Protein AF-A0A7R8W1E0-F1 (afdb_monomer_lite)

Structure (mmCIF, N/CA/C/O backbone):
data_AF-A0A7R8W1E0-F1
#
_entry.id   AF-A0A7R8W1E0-F1
#
loop_
_atom_site.group_PDB
_atom_site.id
_atom_site.type_symbol
_atom_site.label_atom_id
_atom_site.label_alt_id
_atom_site.label_comp_id
_atom_site.label_asym_id
_atom_site.label_entity_id
_atom_site.label_seq_id
_atom_site.pdbx_PDB_ins_code
_atom_site.Cartn_x
_atom_site.Cartn_y
_atom_site.Cartn_z
_atom_site.occupancy
_atom_site.B_iso_or_equiv
_atom_site.auth_seq_id
_atom_site.auth_comp_id
_atom_site.auth_asym_id
_atom_site.auth_atom_id
_atom_site.pdbx_PDB_model_num
ATOM 1 N N . MET A 1 1 ? -42.689 28.093 41.133 1.00 57.16 1 MET A N 1
ATOM 2 C CA . MET A 1 1 ? -41.603 28.763 40.375 1.00 57.16 1 MET A CA 1
ATOM 3 C C . MET A 1 1 ? -40.315 27.939 40.227 1.00 57.16 1 MET A C 1
ATOM 5 O O . MET A 1 1 ? -39.566 28.238 39.314 1.00 57.16 1 MET A O 1
ATOM 9 N N . LEU A 1 2 ? -40.053 26.886 41.022 1.00 54.34 2 LEU A N 1
ATOM 10 C CA . LEU A 1 2 ? -38.816 26.080 40.902 1.00 54.34 2 LEU A CA 1
ATOM 11 C C . LEU A 1 2 ? -38.829 24.996 39.799 1.00 54.34 2 LEU A C 1
ATOM 13 O O . LEU A 1 2 ? -37.770 24.610 39.319 1.00 54.34 2 LEU A O 1
ATOM 17 N N . LEU A 1 3 ? -40.003 24.530 39.352 1.00 54.69 3 LEU A N 1
ATOM 18 C CA . LEU A 1 3 ? -40.104 23.429 38.375 1.00 54.69 3 LEU A CA 1
ATOM 19 C C . LEU A 1 3 ? -39.754 23.837 36.927 1.00 54.69 3 LEU A C 1
ATOM 21 O O . LEU A 1 3 ? -39.233 23.020 36.180 1.00 54.69 3 LEU A O 1
ATOM 25 N N . ILE A 1 4 ? -39.960 25.105 36.550 1.00 64.75 4 ILE A N 1
ATOM 26 C CA . ILE A 1 4 ? -39.679 25.626 35.191 1.00 64.75 4 ILE A CA 1
ATOM 27 C C . ILE A 1 4 ? -38.161 25.813 34.955 1.00 64.75 4 ILE A C 1
ATOM 29 O O . ILE A 1 4 ? -37.668 25.744 33.827 1.00 64.75 4 ILE A O 1
ATOM 33 N N . GLY A 1 5 ? -37.391 26.015 36.030 1.00 60.62 5 GLY A N 1
ATOM 34 C CA . GLY A 1 5 ? -35.936 26.171 35.952 1.00 60.62 5 GLY A CA 1
ATOM 35 C C . GLY A 1 5 ? -35.213 24.854 35.660 1.00 60.62 5 GLY A C 1
ATOM 36 O O . GLY A 1 5 ? -34.287 24.821 34.852 1.00 60.62 5 GLY A O 1
ATOM 37 N N . ALA A 1 6 ? -35.669 23.751 36.264 1.00 67.12 6 ALA A N 1
ATOM 38 C CA . ALA A 1 6 ? -35.032 22.443 36.115 1.00 67.12 6 ALA A CA 1
ATOM 39 C C . ALA A 1 6 ? -35.145 21.894 34.681 1.00 67.12 6 ALA A C 1
ATOM 41 O O . ALA A 1 6 ? -34.170 21.367 34.144 1.00 67.12 6 ALA A O 1
ATOM 42 N N . THR A 1 7 ? -36.296 22.078 34.026 1.00 68.75 7 THR A N 1
ATOM 43 C CA . THR A 1 7 ? -36.528 21.632 32.641 1.00 68.75 7 THR A CA 1
ATOM 44 C C . THR A 1 7 ? -35.656 22.381 31.635 1.00 68.75 7 THR A C 1
ATOM 46 O O . THR A 1 7 ? -35.126 21.777 30.704 1.00 68.75 7 THR A O 1
ATOM 49 N N . SER A 1 8 ? -35.439 23.680 31.855 1.00 68.94 8 SER A N 1
ATOM 50 C CA . SER A 1 8 ? -34.596 24.514 30.989 1.00 68.94 8 SER A CA 1
ATOM 51 C C . SER A 1 8 ? -33.117 24.111 31.060 1.00 68.94 8 SER A C 1
ATOM 53 O O . SER A 1 8 ? -32.427 24.101 30.044 1.00 68.94 8 SER A O 1
ATOM 55 N N . ILE A 1 9 ? -32.631 23.712 32.242 1.00 75.25 9 ILE A N 1
ATOM 56 C CA . ILE A 1 9 ? -31.243 23.257 32.434 1.00 75.25 9 ILE A CA 1
ATOM 57 C C . ILE A 1 9 ? -31.010 21.889 31.779 1.00 75.25 9 ILE A C 1
ATOM 59 O O . ILE A 1 9 ? -29.957 21.668 31.178 1.00 75.25 9 ILE A O 1
ATOM 63 N N . VAL A 1 10 ? -31.983 20.976 31.865 1.00 78.88 10 VAL A N 1
ATOM 64 C CA . VAL A 1 10 ? -31.895 19.655 31.217 1.00 78.88 10 VAL A CA 1
ATOM 65 C C . VAL A 1 10 ? -31.873 19.802 29.695 1.00 78.88 10 VAL A C 1
ATOM 67 O O . VAL A 1 10 ? -31.022 19.195 29.045 1.00 78.88 10 VAL A O 1
ATOM 70 N N . LEU A 1 11 ? -32.729 20.660 29.132 1.00 74.75 11 LEU A N 1
ATOM 71 C CA . LEU A 1 11 ? -32.762 20.919 27.691 1.00 74.75 11 LEU A CA 1
ATOM 72 C C . LEU A 1 11 ? -31.475 21.599 27.196 1.00 74.75 11 LEU A C 1
ATOM 74 O O . LEU A 1 11 ? -30.913 21.190 26.181 1.00 74.75 11 LEU A O 1
ATOM 78 N N . ALA A 1 12 ? -30.955 22.579 27.944 1.00 74.88 12 ALA A N 1
ATOM 79 C CA . ALA A 1 12 ? -29.689 23.235 27.618 1.00 74.88 12 ALA A CA 1
ATOM 80 C C . ALA A 1 12 ? -28.503 22.255 27.656 1.00 74.88 12 ALA A C 1
ATOM 82 O O . ALA A 1 12 ? -27.632 22.306 26.789 1.00 74.88 12 ALA A O 1
ATOM 83 N N . LYS A 1 13 ? -28.485 21.318 28.618 1.00 75.44 13 LYS A N 1
ATOM 84 C CA . LYS A 1 13 ? -27.490 20.236 28.661 1.00 75.44 13 LYS A CA 1
ATOM 85 C C . LYS A 1 13 ? -27.634 19.262 27.494 1.00 75.44 13 LYS A C 1
ATOM 87 O O . LYS A 1 13 ? -26.614 18.850 26.954 1.00 75.44 13 LYS A O 1
ATOM 92 N N . PHE A 1 14 ? -28.855 18.900 27.107 1.00 78.12 14 PHE A N 1
ATOM 93 C CA . PHE A 1 14 ? -29.099 17.969 26.004 1.00 78.12 14 PHE A CA 1
ATOM 94 C C . PHE A 1 14 ? -28.617 18.550 24.666 1.00 78.12 14 PHE A C 1
ATOM 96 O O . PHE A 1 14 ? -27.809 17.926 23.984 1.00 78.12 14 PHE A O 1
ATOM 103 N N . LEU A 1 15 ? -28.975 19.805 24.373 1.00 73.69 15 LEU A N 1
ATOM 104 C CA . LEU A 1 15 ? -28.513 20.517 23.174 1.00 73.69 15 LEU A CA 1
ATOM 105 C C . LEU A 1 15 ? -26.990 20.748 23.170 1.00 73.69 15 LEU A C 1
ATOM 107 O O . LEU A 1 15 ? -26.345 20.659 22.125 1.00 73.69 15 LEU A O 1
ATOM 111 N N . ALA A 1 16 ? -26.385 21.013 24.334 1.00 70.81 16 ALA A N 1
ATOM 112 C CA . ALA A 1 16 ? -24.934 21.165 24.448 1.00 70.81 16 ALA A CA 1
ATOM 113 C C . ALA A 1 16 ? -24.172 19.840 24.259 1.00 70.81 16 ALA A C 1
ATOM 115 O O . ALA A 1 16 ? -23.057 19.847 23.735 1.00 70.81 16 ALA A O 1
ATOM 116 N N . LEU A 1 17 ? -24.747 18.709 24.678 1.00 67.31 17 LEU A N 1
ATOM 117 C CA . LEU A 1 17 ? -24.144 17.384 24.508 1.00 67.31 17 LEU A CA 1
ATOM 118 C C . LEU A 1 17 ? -24.279 16.875 23.071 1.00 67.31 17 LEU A C 1
ATOM 120 O O . LEU A 1 17 ? -23.323 16.306 22.545 1.00 67.31 17 LEU A O 1
ATOM 124 N N . GLU A 1 18 ? -25.413 17.132 22.424 1.00 68.88 18 GLU A N 1
ATOM 125 C CA . GLU A 1 18 ? -25.658 16.722 21.041 1.00 68.88 18 GLU A CA 1
ATOM 126 C C . GLU A 1 18 ? -24.692 17.424 20.079 1.00 68.88 18 GLU A C 1
ATOM 128 O O . GLU A 1 18 ? -23.973 16.758 19.331 1.00 68.88 18 GLU A O 1
ATOM 133 N N . ASN A 1 19 ? -24.531 18.744 20.217 1.00 59.22 19 ASN A N 1
ATOM 134 C CA . ASN A 1 19 ? -23.582 19.526 19.417 1.00 59.22 19 ASN A CA 1
ATOM 135 C C . ASN A 1 19 ? -22.117 19.107 19.627 1.00 59.22 19 ASN A C 1
ATOM 137 O O . ASN A 1 19 ? -21.300 19.232 18.719 1.00 59.22 19 ASN A O 1
ATOM 141 N N . ARG A 1 20 ? -21.759 18.568 20.797 1.00 58.09 20 ARG A N 1
ATOM 142 C CA . ARG A 1 20 ? -20.374 18.179 21.103 1.00 58.09 20 ARG A CA 1
ATOM 143 C C . ARG A 1 20 ? -19.895 16.967 20.297 1.00 58.09 20 ARG A C 1
ATOM 145 O O . ARG A 1 20 ? -18.693 16.833 20.086 1.00 58.09 20 ARG A O 1
ATOM 152 N N . SER A 1 21 ? -20.814 16.104 19.858 1.00 60.12 21 SER A N 1
ATOM 153 C CA . SER A 1 21 ? -20.487 14.907 19.069 1.00 60.12 21 SER A CA 1
ATOM 154 C C . SER A 1 21 ? -20.140 15.229 17.609 1.00 60.12 21 SER A C 1
ATOM 156 O O . SER A 1 21 ? -19.222 14.631 17.057 1.00 60.12 21 SER A O 1
ATOM 158 N N . TRP A 1 22 ? -20.791 16.237 17.022 1.00 60.22 22 TRP A N 1
ATOM 159 C CA . TRP A 1 22 ? -20.584 16.662 15.632 1.00 60.22 22 TRP A CA 1
ATOM 160 C C . TRP A 1 22 ? -19.280 17.434 15.412 1.00 60.22 22 TRP A C 1
ATOM 162 O O . TRP A 1 22 ? -18.706 17.385 14.328 1.00 60.22 22 TRP A O 1
ATOM 172 N N . PHE A 1 23 ? -18.799 18.138 16.442 1.00 61.16 23 PHE A N 1
ATOM 173 C CA . PHE A 1 23 ? -17.568 18.933 16.384 1.00 61.16 23 PHE A CA 1
ATOM 174 C C . PHE A 1 23 ? -16.345 18.220 16.962 1.00 61.16 23 PHE A C 1
ATOM 176 O O . PHE A 1 23 ? -15.299 18.850 17.115 1.00 61.16 23 PHE A O 1
ATOM 183 N N . ALA A 1 24 ? -16.440 16.930 17.295 1.00 66.75 24 ALA A N 1
ATOM 184 C CA . ALA A 1 24 ? -15.254 16.165 17.643 1.00 66.75 24 ALA A CA 1
ATOM 185 C C . ALA A 1 24 ? -14.375 16.044 16.383 1.00 66.75 24 ALA A C 1
ATOM 187 O O . ALA A 1 24 ? -14.798 15.414 15.411 1.00 66.75 24 ALA A O 1
ATOM 188 N N . PRO A 1 25 ? -13.170 16.643 16.346 1.00 64.75 25 PRO A N 1
ATOM 189 C CA . PRO A 1 25 ? -12.278 16.452 15.217 1.00 64.75 25 PRO A CA 1
ATOM 190 C C . PRO A 1 25 ? -11.955 14.961 15.107 1.00 64.75 25 PRO A C 1
ATOM 192 O O . PRO A 1 25 ? -11.363 14.364 16.011 1.00 64.75 25 PRO A O 1
ATOM 195 N N . HIS A 1 26 ? -12.355 14.350 13.994 1.00 64.12 26 HIS A N 1
ATOM 196 C CA . HIS A 1 26 ? -11.911 13.014 13.625 1.00 64.12 26 HIS A CA 1
ATOM 197 C C . HIS A 1 26 ? -10.423 13.092 13.272 1.00 64.12 26 HIS A C 1
ATOM 199 O O . HIS A 1 26 ? -10.035 13.238 12.115 1.00 64.12 26 HIS A O 1
ATOM 205 N N . HIS A 1 27 ? -9.568 13.041 14.293 1.00 64.31 27 HIS A N 1
ATOM 206 C CA . HIS A 1 27 ? -8.133 12.908 14.106 1.00 64.31 27 HIS A CA 1
ATOM 207 C C . HIS A 1 27 ? -7.859 11.514 13.538 1.00 64.31 27 HIS A C 1
ATOM 209 O O . HIS A 1 27 ? -7.917 10.511 14.254 1.00 64.31 27 HIS A O 1
ATOM 215 N N . ILE A 1 28 ? -7.572 11.447 12.240 1.00 67.31 28 ILE A N 1
ATOM 216 C CA . ILE A 1 28 ? -7.037 10.240 11.618 1.00 67.31 28 ILE A CA 1
ATOM 217 C C . ILE A 1 28 ? -5.685 9.979 12.293 1.00 67.31 28 ILE A C 1
ATOM 219 O O . ILE A 1 28 ? -4.758 10.783 12.176 1.00 67.31 28 ILE A O 1
ATOM 223 N N . LYS A 1 29 ? -5.580 8.884 13.057 1.00 69.12 29 LYS A N 1
ATOM 224 C CA . LYS A 1 29 ? -4.281 8.399 13.544 1.00 69.12 29 LYS A CA 1
ATOM 225 C C . LYS A 1 29 ? -3.401 8.138 12.316 1.00 69.12 29 LYS A C 1
ATOM 227 O O . LYS A 1 29 ? -3.923 7.678 11.308 1.00 69.12 29 LYS A O 1
ATOM 232 N N . GLY A 1 30 ? -2.115 8.489 12.389 1.00 70.69 30 GLY A N 1
ATOM 233 C CA . GLY A 1 30 ? -1.215 8.573 11.229 1.00 70.69 30 GLY A CA 1
ATOM 234 C C . GLY A 1 30 ? -1.380 7.448 10.197 1.00 70.69 30 GLY A C 1
ATOM 235 O O . GLY A 1 30 ? -1.528 6.282 10.555 1.00 70.69 30 GLY A O 1
ATOM 236 N N . SER A 1 31 ? -1.357 7.805 8.912 1.00 74.25 31 SER A N 1
ATOM 237 C CA . SER A 1 31 ? -1.470 6.857 7.805 1.00 74.25 31 SER A CA 1
ATOM 238 C C . SER A 1 31 ? -0.121 6.195 7.512 1.00 74.25 31 SER A C 1
ATOM 240 O O . SER A 1 31 ? 0.893 6.866 7.330 1.00 74.25 31 SER A O 1
ATOM 242 N N . TYR A 1 32 ? -0.110 4.863 7.449 1.00 77.69 32 TYR A N 1
ATOM 243 C CA . TYR A 1 32 ? 1.053 4.074 7.049 1.00 77.69 32 TYR A CA 1
ATOM 244 C C . TYR A 1 32 ? 0.754 3.369 5.724 1.00 77.69 32 TYR A C 1
ATOM 246 O O . TYR A 1 32 ? -0.281 2.719 5.592 1.00 77.69 32 TYR A O 1
ATOM 254 N N . VAL A 1 33 ?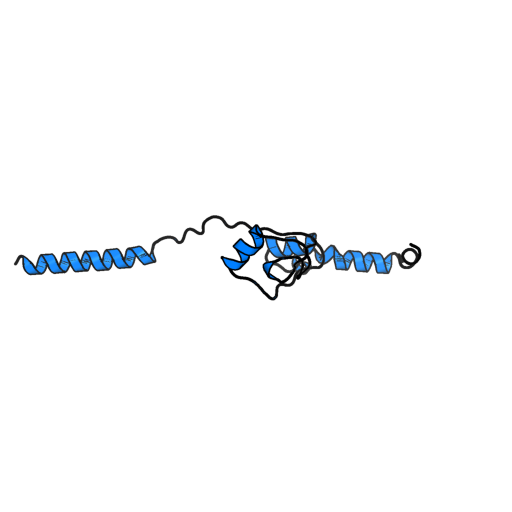 1.645 3.512 4.739 1.00 79.00 33 VAL A N 1
ATOM 255 C CA . VAL A 1 33 ? 1.515 2.882 3.417 1.00 79.00 33 VAL A CA 1
ATOM 256 C C . VAL A 1 33 ? 2.657 1.891 3.236 1.00 79.00 33 VAL A C 1
ATOM 258 O O . VAL A 1 33 ? 3.823 2.280 3.211 1.00 79.00 33 VAL A O 1
ATOM 261 N N . PHE A 1 34 ? 2.315 0.613 3.094 1.00 79.12 34 PHE A N 1
ATOM 262 C CA . PHE A 1 34 ? 3.261 -0.466 2.821 1.00 79.12 34 PHE A CA 1
ATOM 263 C C . PHE A 1 34 ? 3.138 -0.913 1.357 1.00 79.12 34 PHE A C 1
ATOM 265 O O . PHE A 1 34 ? 2.034 -1.168 0.882 1.00 79.12 34 PHE A O 1
ATOM 272 N N . SER A 1 35 ? 4.258 -1.010 0.635 1.00 77.94 35 SER A N 1
ATOM 273 C CA . SER A 1 35 ? 4.294 -1.479 -0.759 1.00 77.94 35 SER A CA 1
ATOM 274 C C . SER A 1 35 ? 5.381 -2.540 -0.939 1.00 77.94 35 SER A C 1
ATOM 276 O O . SER A 1 35 ? 6.551 -2.244 -0.690 1.00 77.94 35 SER A O 1
ATOM 278 N N . ASN A 1 36 ? 5.014 -3.739 -1.400 1.00 77.81 36 ASN A N 1
ATOM 279 C CA . ASN A 1 36 ? 5.947 -4.828 -1.706 1.00 77.81 36 ASN A CA 1
ATOM 280 C C . ASN A 1 36 ? 6.247 -4.889 -3.217 1.00 77.81 36 ASN A C 1
ATOM 282 O O . ASN A 1 36 ? 5.335 -4.796 -4.039 1.00 77.81 36 ASN A O 1
ATOM 286 N N . LEU A 1 37 ? 7.521 -5.035 -3.589 1.00 76.25 37 LEU A N 1
ATOM 287 C CA . LEU A 1 37 ? 7.962 -5.162 -4.979 1.00 76.25 37 LEU A CA 1
ATOM 288 C C . LEU A 1 37 ? 8.166 -6.645 -5.312 1.00 76.25 37 LEU A C 1
ATOM 290 O O . LEU A 1 37 ? 8.988 -7.302 -4.687 1.00 76.25 37 LEU A O 1
ATOM 294 N N . GLY A 1 38 ? 7.450 -7.150 -6.320 1.00 71.94 38 GLY A N 1
ATOM 295 C CA . GLY A 1 38 ? 7.614 -8.524 -6.816 1.00 71.94 38 GLY A CA 1
ATOM 296 C C . GLY A 1 38 ? 6.648 -9.556 -6.233 1.00 71.94 38 GLY A C 1
ATOM 297 O O . GLY A 1 38 ? 6.804 -10.734 -6.520 1.00 71.94 38 GLY A O 1
ATOM 298 N N . GLN A 1 39 ? 5.648 -9.130 -5.458 1.00 77.69 39 GLN A N 1
ATOM 299 C CA . GLN A 1 39 ? 4.587 -10.014 -4.977 1.00 77.69 39 GLN A CA 1
ATOM 300 C C . GLN A 1 39 ? 3.511 -10.207 -6.053 1.00 77.69 39 GLN A C 1
ATOM 302 O O . GLN A 1 39 ? 2.900 -9.237 -6.515 1.00 77.69 39 GLN A O 1
ATOM 307 N N . GLY A 1 40 ? 3.289 -11.457 -6.448 1.00 77.69 40 GLY A N 1
ATOM 308 C CA . GLY A 1 40 ? 2.197 -11.877 -7.314 1.00 77.69 40 GLY A CA 1
ATOM 309 C C . GLY A 1 40 ? 0.837 -11.789 -6.620 1.00 77.69 40 GLY A C 1
ATOM 310 O O . GLY A 1 40 ? 0.730 -11.730 -5.396 1.00 77.69 40 GLY A O 1
ATOM 311 N N . PHE A 1 41 ? -0.236 -11.789 -7.415 1.00 79.62 41 PHE A N 1
ATOM 312 C CA . PHE A 1 41 ? -1.603 -11.674 -6.896 1.00 79.62 41 PHE A CA 1
ATOM 313 C C . PHE A 1 41 ? -1.968 -12.811 -5.924 1.00 79.62 41 PHE A C 1
ATOM 315 O O . PHE A 1 41 ? -2.701 -12.575 -4.970 1.00 79.62 41 PHE A O 1
ATOM 322 N N . ASN A 1 42 ? -1.427 -14.015 -6.133 1.00 83.50 42 ASN A N 1
ATOM 323 C CA . ASN A 1 42 ? -1.713 -15.200 -5.321 1.00 83.50 42 ASN A CA 1
ATOM 324 C C . ASN A 1 42 ? -0.594 -15.554 -4.322 1.00 83.50 42 ASN A C 1
ATOM 326 O O . ASN A 1 42 ? -0.531 -16.677 -3.842 1.00 83.50 42 ASN A O 1
ATOM 330 N N . ASP A 1 43 ? 0.310 -14.623 -4.016 1.00 83.12 43 ASP A N 1
ATOM 331 C CA . ASP A 1 43 ? 1.460 -14.896 -3.135 1.00 83.12 43 ASP A CA 1
ATOM 332 C C . ASP A 1 43 ? 1.148 -14.654 -1.644 1.00 83.12 43 ASP A C 1
ATOM 334 O O . ASP A 1 43 ? 2.024 -14.794 -0.793 1.00 83.12 43 ASP A O 1
ATOM 338 N N . VAL A 1 44 ? -0.075 -14.228 -1.321 1.00 83.12 44 VAL A N 1
ATOM 339 C CA . VAL A 1 44 ? -0.518 -13.865 0.035 1.00 83.12 44 VAL A CA 1
ATOM 340 C C . VAL A 1 44 ? -1.607 -14.809 0.529 1.00 83.12 44 VAL A C 1
ATOM 342 O O . VAL A 1 44 ? -2.508 -15.176 -0.232 1.00 83.12 44 VAL A O 1
ATOM 345 N N . GLY A 1 45 ? -1.557 -15.139 1.821 1.00 81.00 45 GLY A N 1
ATOM 346 C CA . GLY A 1 45 ? -2.479 -16.081 2.461 1.00 81.00 45 GLY A CA 1
ATOM 347 C C . GLY A 1 45 ? -3.946 -15.682 2.302 1.00 81.00 45 GLY A C 1
ATOM 348 O O . GLY A 1 45 ? -4.770 -16.503 1.902 1.00 81.00 45 GLY A O 1
ATOM 349 N N . TYR A 1 46 ? -4.276 -14.398 2.485 1.00 81.50 46 TYR A N 1
ATOM 350 C CA . TYR A 1 46 ? -5.650 -13.899 2.327 1.00 81.50 46 TYR A CA 1
ATOM 351 C C . TYR A 1 46 ? -6.226 -14.016 0.901 1.00 81.50 46 TYR A C 1
ATOM 353 O O . TYR A 1 46 ? -7.430 -13.839 0.727 1.00 81.50 46 TYR A O 1
ATOM 361 N N . ARG A 1 47 ? -5.404 -14.309 -0.120 1.00 83.38 47 ARG A N 1
ATOM 362 C CA . ARG A 1 47 ? -5.860 -14.562 -1.502 1.00 83.38 47 ARG A CA 1
ATOM 363 C C . ARG A 1 47 ? -5.856 -16.030 -1.917 1.00 83.38 47 ARG A C 1
ATOM 365 O O . ARG A 1 47 ? -6.233 -16.320 -3.048 1.00 83.38 47 ARG A O 1
ATOM 372 N N . GLY A 1 48 ? -5.489 -16.943 -1.020 1.00 79.81 48 GLY A N 1
ATOM 373 C CA . GLY A 1 48 ? -5.368 -18.370 -1.333 1.00 79.81 48 GLY A CA 1
ATOM 374 C C . GLY A 1 48 ? -3.951 -18.811 -1.708 1.00 79.81 48 GLY A C 1
ATOM 375 O O . GLY A 1 48 ? -3.770 -19.928 -2.194 1.00 79.81 48 GLY A O 1
ATOM 376 N N . GLY A 1 49 ? -2.943 -17.966 -1.466 1.00 79.00 49 GLY A N 1
ATOM 377 C CA . GLY A 1 49 ? -1.538 -18.340 -1.561 1.00 79.00 49 GLY A CA 1
ATOM 378 C C . GLY A 1 49 ? -1.107 -19.178 -0.364 1.00 79.00 49 GLY A C 1
ATOM 379 O O . GLY A 1 49 ? -0.752 -18.626 0.670 1.00 79.00 49 GLY A O 1
ATOM 380 N N . ASP A 1 50 ? -1.108 -20.504 -0.502 1.00 69.50 50 ASP A N 1
ATOM 381 C CA . ASP A 1 50 ? -0.732 -21.425 0.589 1.00 69.50 50 ASP A CA 1
ATOM 382 C C . ASP A 1 50 ? 0.787 -21.706 0.649 1.00 69.50 50 ASP A C 1
ATOM 384 O O . ASP A 1 50 ? 1.284 -22.432 1.504 1.00 69.50 50 ASP A O 1
ATOM 388 N N . GLN A 1 51 ? 1.560 -21.129 -0.281 1.00 78.06 51 GLN A N 1
ATOM 389 C CA . GLN A 1 51 ? 3.001 -21.374 -0.387 1.00 78.06 51 GLN A CA 1
ATOM 390 C C . GLN A 1 51 ? 3.828 -20.565 0.627 1.00 78.06 51 GLN A C 1
ATOM 392 O O . GLN A 1 51 ? 4.880 -21.033 1.065 1.00 78.06 51 GLN A O 1
ATOM 397 N N . ILE A 1 52 ? 3.389 -19.353 0.993 1.00 80.75 52 ILE A N 1
ATOM 398 C CA . ILE A 1 52 ? 4.095 -18.469 1.932 1.00 80.75 52 ILE A CA 1
ATOM 399 C C . ILE A 1 52 ? 3.100 -17.9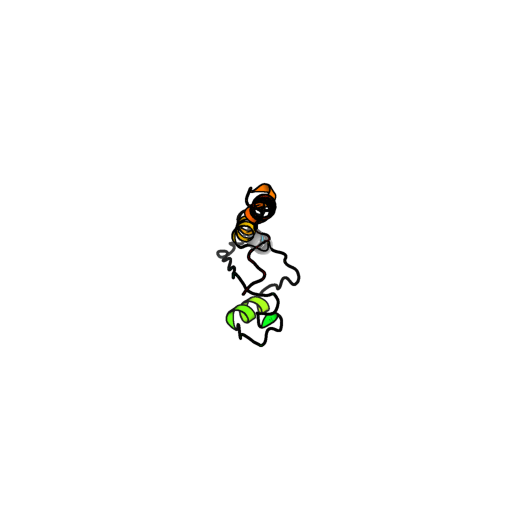84 2.996 1.00 80.75 52 ILE A C 1
ATOM 401 O O . ILE A 1 52 ? 2.239 -17.163 2.684 1.00 80.75 52 ILE A O 1
ATOM 405 N N . PRO A 1 53 ? 3.210 -18.436 4.260 1.00 80.50 53 PRO A N 1
ATOM 406 C CA . PRO A 1 53 ? 2.313 -17.979 5.316 1.00 80.50 53 PRO A CA 1
ATOM 407 C C . PRO A 1 53 ? 2.581 -16.506 5.664 1.00 80.50 53 PRO A C 1
ATOM 409 O O . PRO A 1 53 ? 3.694 -16.141 6.053 1.00 80.50 53 PRO A O 1
ATOM 412 N N . THR A 1 54 ? 1.554 -15.652 5.570 1.00 86.75 54 THR A N 1
ATOM 413 C CA . THR A 1 54 ? 1.649 -14.196 5.803 1.00 86.75 54 THR A CA 1
ATOM 414 C C . THR A 1 54 ? 0.755 -13.699 6.952 1.00 86.75 54 THR A C 1
ATOM 416 O O . THR A 1 54 ? -0.062 -12.798 6.751 1.00 86.75 54 THR A O 1
ATOM 419 N N . PRO A 1 55 ? 0.939 -14.182 8.199 1.00 87.94 55 PRO A N 1
ATOM 420 C CA . PRO A 1 55 ? -0.030 -13.987 9.285 1.00 87.94 55 PRO A CA 1
ATOM 421 C C . PRO A 1 55 ? -0.298 -12.515 9.645 1.00 87.94 55 PRO A C 1
ATOM 423 O O . PRO A 1 55 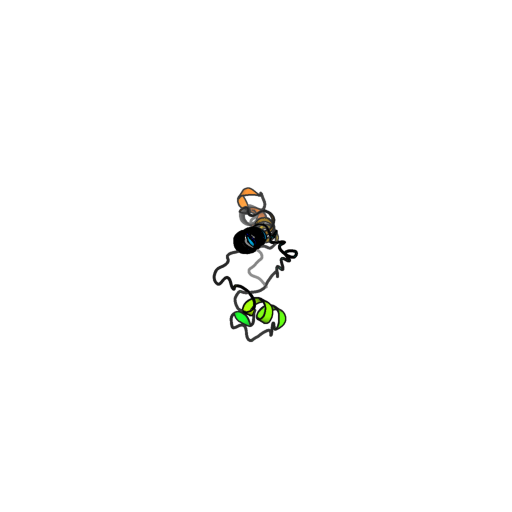? -1.429 -12.148 9.952 1.00 87.94 55 PRO A O 1
ATOM 426 N N . ASN A 1 56 ? 0.717 -11.644 9.571 1.00 89.62 56 ASN A N 1
ATOM 427 C CA . ASN A 1 56 ? 0.552 -10.213 9.864 1.00 89.62 56 ASN A CA 1
ATOM 428 C C . ASN A 1 56 ? -0.236 -9.473 8.771 1.00 89.62 56 ASN A C 1
ATOM 430 O O . ASN A 1 56 ? -0.997 -8.556 9.076 1.00 89.62 56 ASN A O 1
ATOM 434 N N . LEU A 1 57 ? -0.049 -9.856 7.502 1.00 86.50 57 LEU A N 1
ATOM 435 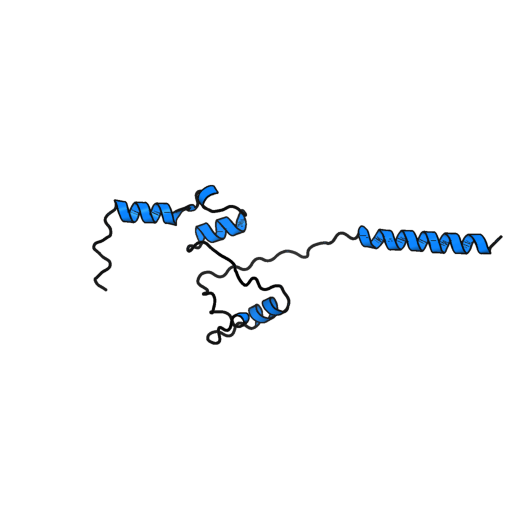C CA . LEU A 1 57 ? -0.791 -9.269 6.384 1.00 86.50 57 LEU A CA 1
ATOM 436 C C . LEU A 1 57 ? -2.228 -9.775 6.372 1.00 86.50 57 LEU A C 1
ATOM 438 O O . LEU A 1 57 ? -3.138 -8.985 6.144 1.00 86.50 57 LEU A O 1
ATOM 442 N N . ASP A 1 58 ? -2.433 -11.052 6.685 1.00 88.00 58 ASP A N 1
ATOM 443 C CA . ASP A 1 58 ? -3.763 -11.648 6.753 1.00 88.00 58 ASP A CA 1
ATOM 444 C C . ASP A 1 58 ? -4.578 -11.008 7.886 1.00 88.00 58 ASP A C 1
ATOM 446 O O . ASP A 1 58 ? -5.715 -10.596 7.673 1.00 88.00 58 ASP A O 1
ATOM 450 N N . ALA A 1 59 ? -3.979 -10.800 9.065 1.00 90.69 59 ALA A N 1
ATOM 451 C CA . ALA A 1 59 ? -4.626 -10.073 10.160 1.00 90.69 59 ALA A CA 1
ATOM 452 C C . ALA A 1 59 ? -5.009 -8.629 9.773 1.00 90.69 59 ALA A C 1
ATOM 454 O O . ALA A 1 59 ? -6.082 -8.145 10.146 1.00 90.69 59 ALA A O 1
ATOM 455 N N . LEU A 1 60 ? -4.162 -7.937 9.002 1.00 88.88 60 LEU A N 1
ATOM 456 C CA . LEU A 1 60 ? -4.463 -6.594 8.499 1.00 88.88 60 LEU A CA 1
ATOM 457 C C . LEU A 1 60 ? -5.584 -6.618 7.447 1.00 88.88 60 LEU A C 1
ATOM 459 O O . LEU A 1 60 ? -6.454 -5.751 7.459 1.00 88.88 60 LEU A O 1
ATOM 463 N N . ALA A 1 61 ? -5.589 -7.621 6.570 1.00 87.69 61 ALA A N 1
ATOM 464 C CA . ALA A 1 61 ? -6.617 -7.810 5.555 1.00 87.69 61 ALA A CA 1
ATOM 465 C C . ALA A 1 61 ? -7.989 -8.098 6.189 1.00 87.69 61 ALA A C 1
ATOM 467 O O . ALA A 1 61 ? -8.969 -7.449 5.830 1.00 87.69 61 ALA A O 1
ATOM 468 N N . TYR A 1 62 ? -8.054 -8.992 7.183 1.00 89.75 62 TYR A N 1
ATOM 469 C CA . TYR A 1 62 ? -9.298 -9.343 7.881 1.00 89.75 62 TYR A CA 1
ATOM 470 C C . TYR A 1 62 ? -9.816 -8.253 8.828 1.00 89.75 62 TYR A C 1
ATOM 472 O O . TYR A 1 62 ? -11.012 -8.211 9.107 1.00 89.75 62 TYR A O 1
ATOM 480 N N . SER A 1 63 ? -8.948 -7.370 9.329 1.00 92.00 63 SER A N 1
ATOM 481 C CA . SER A 1 63 ? -9.367 -6.211 10.136 1.00 92.00 63 SER A CA 1
ATOM 482 C C . SER A 1 63 ? -9.711 -4.972 9.302 1.00 92.00 63 SER A C 1
ATOM 484 O O . SER A 1 63 ? -10.230 -3.997 9.849 1.00 92.00 63 SER A O 1
ATOM 486 N N . GLY A 1 64 ? -9.423 -4.994 7.999 1.00 88.88 64 GLY A N 1
ATOM 487 C CA . GLY A 1 64 ? -9.579 -3.864 7.091 1.00 88.88 64 GLY A CA 1
ATOM 488 C C . GLY A 1 64 ? -10.502 -4.154 5.910 1.00 88.88 64 GLY A C 1
ATOM 489 O O . GLY A 1 64 ? -11.461 -4.915 6.001 1.00 88.88 64 GLY A O 1
ATOM 490 N N . VAL A 1 65 ? -10.211 -3.495 4.787 1.00 89.69 65 VAL A N 1
ATOM 491 C CA . VAL A 1 65 ? -10.918 -3.675 3.515 1.00 89.69 65 VAL A CA 1
ATOM 492 C C . VAL A 1 65 ? -9.945 -4.248 2.495 1.00 89.69 65 VAL A C 1
ATOM 494 O O . VAL A 1 65 ? -8.858 -3.704 2.290 1.00 89.69 65 VAL A O 1
ATOM 497 N N . ILE A 1 66 ? -10.356 -5.325 1.834 1.00 89.75 66 ILE A N 1
ATOM 498 C CA . ILE A 1 66 ? -9.596 -5.967 0.763 1.00 89.75 66 ILE A CA 1
ATOM 499 C C . ILE A 1 66 ? -10.067 -5.396 -0.577 1.00 89.75 66 ILE A C 1
ATOM 501 O O . ILE A 1 66 ? -11.261 -5.321 -0.851 1.00 89.75 66 ILE A O 1
ATOM 505 N N . LEU A 1 67 ? -9.119 -4.972 -1.415 1.00 87.31 67 LEU A N 1
ATOM 506 C CA . LEU A 1 67 ? -9.393 -4.500 -2.772 1.00 87.31 67 LEU A CA 1
ATOM 507 C C . LEU A 1 67 ? -9.142 -5.636 -3.762 1.00 87.31 67 LEU A C 1
ATOM 509 O O . LEU A 1 67 ? -7.985 -5.909 -4.076 1.00 87.31 67 LEU A O 1
ATOM 513 N N . ASP A 1 68 ? -10.190 -6.286 -4.265 1.00 86.81 68 ASP A N 1
ATOM 514 C CA . ASP A 1 68 ? -10.056 -7.443 -5.169 1.00 86.81 68 ASP A CA 1
ATOM 515 C C . ASP A 1 68 ? -9.426 -7.095 -6.520 1.00 86.81 68 ASP A C 1
ATOM 517 O O . ASP A 1 68 ? -8.690 -7.898 -7.087 1.00 86.81 68 ASP A O 1
ATOM 521 N N . ASN A 1 69 ? -9.665 -5.877 -7.010 1.00 86.19 69 ASN A N 1
ATOM 522 C CA . ASN A 1 69 ? -9.180 -5.410 -8.304 1.00 86.19 69 ASN A CA 1
ATOM 523 C C . ASN A 1 69 ? -8.364 -4.125 -8.135 1.00 86.19 69 ASN A C 1
ATOM 525 O O . ASN A 1 69 ? -8.918 -3.040 -7.960 1.00 86.19 69 ASN A O 1
ATOM 529 N N . TYR A 1 70 ? -7.040 -4.246 -8.209 1.00 85.44 70 TYR A N 1
ATOM 530 C CA . TYR A 1 70 ? -6.106 -3.122 -8.212 1.00 85.44 70 TYR A CA 1
ATOM 531 C C . TYR A 1 70 ? -5.065 -3.338 -9.312 1.00 85.44 70 TYR A C 1
ATOM 533 O O . TYR A 1 70 ? -4.491 -4.416 -9.446 1.00 85.44 70 TYR A O 1
ATOM 541 N N . TYR A 1 71 ? -4.831 -2.303 -10.117 1.00 85.44 71 TYR A N 1
ATOM 542 C CA . TYR A 1 71 ? -3.931 -2.367 -11.265 1.00 85.44 71 TYR A CA 1
ATOM 543 C C . TYR A 1 71 ? -2.742 -1.442 -11.048 1.00 85.44 71 TYR A C 1
ATOM 545 O O . TYR A 1 71 ? -2.895 -0.289 -10.642 1.00 85.44 71 TYR A O 1
ATOM 553 N N . VAL A 1 72 ? -1.551 -1.953 -11.340 1.00 84.75 72 VAL A N 1
ATOM 554 C CA . VAL A 1 72 ? -0.287 -1.231 -11.198 1.00 84.75 72 VAL A CA 1
ATOM 555 C C . VAL A 1 72 ? 0.497 -1.274 -12.498 1.00 84.75 72 VAL A C 1
ATOM 557 O O . VAL A 1 72 ? 0.255 -2.099 -13.376 1.00 84.75 72 VAL A O 1
ATOM 560 N N . GLN A 1 73 ? 1.459 -0.367 -12.620 1.00 85.88 73 GLN A N 1
ATOM 561 C CA . GLN A 1 73 ? 2.413 -0.415 -13.719 1.00 85.88 73 GLN A CA 1
ATOM 562 C C . GLN A 1 73 ? 3.402 -1.566 -13.500 1.00 85.88 73 GLN A C 1
ATOM 564 O O . GLN A 1 73 ? 3.779 -1.818 -12.354 1.00 85.88 73 GLN A O 1
ATOM 569 N N . PRO A 1 74 ? 3.895 -2.214 -14.568 1.00 79.12 74 PRO A N 1
ATOM 570 C CA . PRO A 1 74 ? 4.764 -3.386 -14.452 1.00 79.12 74 PRO A CA 1
ATOM 571 C C . PRO A 1 74 ? 6.207 -3.051 -14.023 1.00 79.12 74 PRO A C 1
ATOM 573 O O . PRO A 1 74 ? 7.076 -3.914 -14.074 1.00 79.12 74 PRO A O 1
ATOM 576 N N . LEU A 1 75 ? 6.482 -1.813 -13.589 1.00 81.25 75 LEU A N 1
ATOM 577 C CA . LEU A 1 75 ? 7.764 -1.399 -13.014 1.00 81.25 75 LEU A CA 1
ATOM 578 C C . LEU A 1 75 ? 7.583 -0.592 -11.724 1.00 81.25 75 LEU A C 1
ATOM 580 O O . LEU A 1 75 ? 6.608 0.142 -11.536 1.00 81.25 75 LEU A O 1
ATOM 584 N N . CYS A 1 76 ? 8.599 -0.670 -10.864 1.00 83.44 76 CYS A N 1
ATOM 585 C CA . CYS A 1 76 ? 8.627 -0.042 -9.546 1.00 83.44 76 CYS A CA 1
ATOM 586 C C . CYS A 1 76 ? 8.568 1.496 -9.601 1.00 83.44 76 CYS A C 1
ATOM 588 O O . CYS A 1 76 ? 7.780 2.097 -8.875 1.00 83.44 76 CYS A O 1
ATOM 590 N N . THR A 1 77 ? 9.344 2.142 -10.475 1.00 84.25 77 THR A N 1
ATOM 591 C CA . THR A 1 77 ? 9.391 3.609 -10.615 1.00 84.25 77 THR A CA 1
ATOM 592 C C . THR A 1 77 ? 8.053 4.219 -11.051 1.00 84.25 77 THR A C 1
ATOM 594 O O . THR A 1 77 ? 7.544 5.086 -10.332 1.00 84.25 77 THR A O 1
ATOM 597 N N . PRO A 1 78 ? 7.424 3.786 -12.165 1.00 83.38 78 PRO A N 1
ATOM 598 C CA . PRO A 1 78 ? 6.124 4.319 -12.560 1.00 83.38 78 PRO A CA 1
ATOM 599 C C . PRO A 1 78 ? 5.022 3.976 -11.551 1.00 83.38 78 PRO A C 1
ATOM 601 O O . PRO A 1 78 ? 4.197 4.837 -11.255 1.00 83.38 78 PRO A O 1
ATOM 604 N N . SER A 1 79 ? 5.031 2.775 -10.963 1.00 84.56 79 SER A N 1
ATOM 605 C CA . SER A 1 79 ? 4.039 2.382 -9.952 1.00 84.56 79 SER A CA 1
ATOM 606 C C . SER A 1 79 ? 4.125 3.251 -8.686 1.00 84.56 79 SER A C 1
ATOM 608 O O . SER A 1 79 ? 3.127 3.831 -8.257 1.00 84.56 79 SER A O 1
ATOM 610 N N . ARG A 1 80 ? 5.332 3.455 -8.137 1.00 85.69 80 ARG A N 1
ATOM 611 C CA . ARG A 1 80 ? 5.545 4.318 -6.959 1.00 85.69 80 ARG A CA 1
ATOM 612 C C . ARG A 1 80 ? 5.240 5.781 -7.250 1.00 85.69 80 ARG A C 1
ATOM 614 O O . ARG A 1 80 ? 4.651 6.452 -6.408 1.00 85.69 80 ARG A O 1
ATOM 621 N N . SER A 1 81 ? 5.608 6.283 -8.430 1.00 87.06 81 SER A N 1
ATOM 622 C CA . SER A 1 81 ? 5.258 7.653 -8.813 1.00 87.06 81 SER A CA 1
ATOM 623 C C . SER A 1 81 ? 3.744 7.836 -8.885 1.00 87.06 81 SER A C 1
ATOM 625 O O . SER A 1 81 ? 3.240 8.832 -8.366 1.00 87.06 81 SER A O 1
ATOM 627 N N . ALA A 1 82 ? 3.017 6.873 -9.459 1.00 86.50 82 ALA A N 1
ATOM 628 C CA . ALA A 1 82 ? 1.561 6.924 -9.515 1.00 86.50 82 ALA A CA 1
ATOM 629 C C . ALA A 1 82 ? 0.930 6.913 -8.120 1.00 86.50 82 ALA A C 1
ATOM 631 O O . ALA A 1 82 ? 0.055 7.730 -7.843 1.00 86.50 82 ALA A O 1
ATOM 632 N N . LEU A 1 83 ? 1.428 6.053 -7.230 1.00 87.25 83 LEU A N 1
ATOM 633 C CA . LEU A 1 83 ? 0.939 5.942 -5.858 1.00 87.25 83 LEU A CA 1
ATOM 634 C C . LEU A 1 83 ? 1.168 7.225 -5.043 1.00 87.25 83 LEU A C 1
ATOM 636 O O . LEU A 1 83 ? 0.270 7.675 -4.342 1.00 87.25 83 LEU A O 1
ATOM 640 N N . LEU A 1 84 ? 2.356 7.828 -5.142 1.00 87.50 84 LEU A N 1
ATOM 641 C CA . LEU A 1 84 ? 2.727 8.995 -4.331 1.00 87.50 84 LEU A CA 1
ATOM 642 C C . LEU A 1 84 ? 2.129 10.309 -4.840 1.00 87.50 84 LEU A C 1
ATOM 644 O O . LEU A 1 84 ? 1.909 11.229 -4.059 1.00 87.50 84 LEU A O 1
ATOM 648 N N . THR A 1 85 ? 1.895 10.422 -6.147 1.00 86.75 85 THR A N 1
ATOM 649 C CA . THR A 1 85 ? 1.393 11.665 -6.762 1.00 86.75 85 THR A CA 1
ATOM 650 C C . THR A 1 85 ? -0.096 11.620 -7.095 1.00 86.75 85 THR A C 1
ATOM 652 O O . THR A 1 85 ? -0.668 12.654 -7.439 1.00 86.75 85 THR A O 1
ATOM 655 N N . GLY A 1 86 ? -0.713 10.434 -7.071 1.00 88.31 86 GLY A N 1
ATOM 656 C CA . GLY A 1 86 ? -2.083 10.216 -7.538 1.00 88.31 86 GLY A CA 1
ATOM 657 C C . GLY A 1 86 ? -2.273 10.452 -9.041 1.00 88.31 86 GLY A C 1
ATOM 658 O O . GLY A 1 86 ? -3.401 10.607 -9.502 1.00 88.31 86 GLY A O 1
ATOM 659 N N . ARG A 1 87 ? -1.188 10.530 -9.823 1.00 84.75 87 ARG A N 1
ATOM 660 C CA . ARG A 1 87 ? -1.226 10.821 -11.263 1.00 84.75 87 ARG A CA 1
ATOM 661 C C . ARG A 1 87 ? -0.674 9.662 -12.073 1.00 84.75 87 ARG A C 1
ATOM 663 O O . ARG A 1 87 ? 0.320 9.046 -11.707 1.00 84.75 87 ARG A O 1
ATOM 670 N N . TYR A 1 88 ? -1.291 9.402 -13.222 1.00 83.94 88 TYR A N 1
ATOM 671 C CA . TYR A 1 88 ? -0.811 8.362 -14.125 1.00 83.94 88 TYR A CA 1
ATOM 672 C C . TYR A 1 88 ? 0.609 8.691 -14.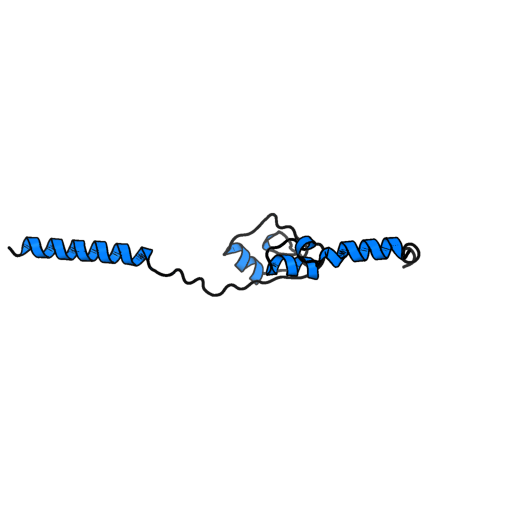633 1.00 83.94 88 TYR A C 1
ATOM 674 O O . TYR A 1 88 ? 0.847 9.843 -15.006 1.00 83.94 88 TYR A O 1
ATOM 682 N N . PRO A 1 89 ? 1.549 7.727 -14.711 1.00 78.75 89 PRO A N 1
ATOM 683 C CA . PRO A 1 89 ? 2.966 8.015 -14.981 1.00 78.75 89 PRO A CA 1
ATOM 684 C C . PRO A 1 89 ? 3.254 8.719 -16.304 1.00 78.75 89 PRO A C 1
ATOM 686 O O . PRO A 1 89 ? 4.233 9.459 -16.380 1.00 78.75 89 PRO A O 1
ATOM 689 N N . ILE A 1 90 ? 2.368 8.577 -17.298 1.00 78.94 90 ILE A N 1
ATOM 690 C CA . ILE A 1 90 ? 2.447 9.324 -18.564 1.00 78.94 90 ILE A CA 1
ATOM 691 C C . ILE A 1 90 ? 2.397 10.844 -18.351 1.00 78.94 90 ILE A C 1
ATOM 693 O O . ILE A 1 90 ? 3.010 11.599 -19.092 1.00 78.94 90 ILE A O 1
ATOM 697 N N . ARG A 1 91 ? 1.699 11.305 -17.304 1.00 78.88 91 ARG A N 1
ATOM 698 C CA . ARG A 1 91 ? 1.566 12.728 -16.956 1.00 78.88 91 ARG A CA 1
ATOM 699 C C . ARG A 1 91 ? 2.711 13.235 -16.082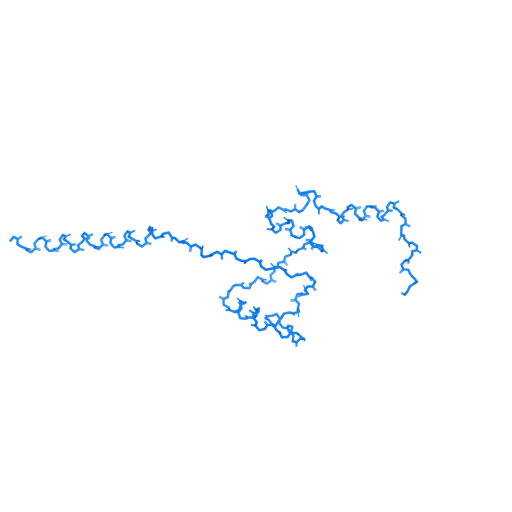 1.00 78.88 91 ARG A C 1
ATOM 701 O O . ARG A 1 91 ? 2.846 14.441 -15.915 1.00 78.88 91 ARG A O 1
ATOM 708 N N . ASN A 1 92 ? 3.514 12.327 -15.531 1.00 71.31 92 ASN A N 1
ATOM 709 C CA . ASN A 1 92 ? 4.606 12.642 -14.612 1.00 71.31 92 ASN A CA 1
ATOM 710 C C . ASN A 1 92 ? 5.990 12.458 -15.252 1.00 71.31 92 ASN A C 1
ATOM 712 O O . ASN A 1 92 ? 6.989 12.528 -14.544 1.00 71.31 92 ASN A O 1
ATOM 716 N N . GLY A 1 93 ? 6.057 12.154 -16.555 1.00 73.06 93 GLY A N 1
ATOM 717 C CA . GLY A 1 93 ? 7.318 11.871 -17.251 1.00 73.06 93 GLY A CA 1
ATOM 718 C C . GLY A 1 93 ? 7.998 10.571 -16.808 1.00 73.06 93 GLY A C 1
ATOM 719 O O . GLY A 1 93 ? 9.153 10.341 -17.137 1.00 73.06 93 GLY A O 1
ATOM 720 N N . ASN A 1 94 ? 7.295 9.707 -16.068 1.00 70.38 94 ASN A N 1
ATOM 721 C CA . ASN A 1 94 ? 7.828 8.439 -15.567 1.00 70.38 94 ASN A CA 1
ATOM 722 C C . ASN A 1 94 ? 7.442 7.256 -16.463 1.00 70.38 94 ASN A C 1
ATOM 724 O O . ASN A 1 94 ? 7.309 6.129 -15.988 1.00 70.38 94 ASN A O 1
ATOM 728 N N . ASN A 1 95 ? 7.271 7.491 -17.764 1.00 69.69 95 ASN A N 1
ATOM 729 C CA . ASN A 1 95 ? 6.944 6.479 -18.772 1.00 69.69 95 ASN A CA 1
ATOM 730 C C . ASN A 1 95 ? 8.179 5.690 -19.245 1.00 69.69 95 ASN A C 1
ATOM 732 O O . ASN A 1 95 ? 8.232 5.253 -20.389 1.00 69.69 95 ASN A O 1
ATOM 736 N N . TRP A 1 96 ? 9.158 5.465 -18.364 1.00 63.53 96 TRP A N 1
ATOM 737 C CA . TRP A 1 96 ? 10.449 4.842 -18.679 1.00 63.53 96 TRP A CA 1
ATOM 738 C C . TRP A 1 96 ? 10.339 3.531 -19.483 1.00 63.53 96 TRP A C 1
ATOM 740 O O . TRP A 1 96 ? 11.224 3.235 -20.271 1.00 63.53 96 TRP A O 1
ATOM 750 N N . ILE A 1 97 ? 9.239 2.776 -19.360 1.00 65.31 97 ILE A N 1
ATOM 751 C CA . ILE A 1 97 ? 8.966 1.569 -20.166 1.00 65.31 97 ILE A CA 1
ATOM 752 C C . ILE A 1 97 ? 8.765 1.880 -21.651 1.00 65.31 97 ILE A C 1
ATOM 754 O O . ILE A 1 97 ? 9.243 1.123 -22.491 1.00 65.31 97 ILE A O 1
ATOM 758 N N . GLU A 1 98 ? 8.055 2.956 -21.990 1.00 61.75 98 GLU A N 1
ATOM 759 C CA . GLU A 1 98 ? 7.878 3.374 -23.384 1.00 61.75 98 GLU A CA 1
ATOM 760 C C . GLU A 1 98 ? 9.214 3.804 -23.980 1.00 61.75 98 GLU A C 1
ATOM 762 O O . GLU A 1 98 ? 9.531 3.384 -25.089 1.00 61.75 98 GLU A O 1
ATOM 767 N N . ASN A 1 99 ? 10.029 4.539 -23.214 1.00 60.97 99 ASN A N 1
ATOM 768 C CA . ASN A 1 99 ? 11.368 4.940 -23.645 1.00 60.97 99 ASN A CA 1
ATOM 769 C C . ASN A 1 99 ? 12.291 3.729 -23.826 1.00 60.97 99 ASN A C 1
ATOM 771 O O . ASN A 1 99 ? 12.912 3.615 -24.872 1.00 60.97 99 ASN A O 1
ATOM 775 N N . ILE A 1 100 ? 12.313 2.772 -22.889 1.00 63.62 100 ILE A N 1
ATOM 776 C CA . ILE A 1 100 ? 13.121 1.545 -23.007 1.00 63.62 100 ILE A CA 1
ATOM 777 C C . ILE A 1 100 ? 12.629 0.659 -24.161 1.00 63.62 100 ILE A C 1
ATOM 779 O O . ILE A 1 100 ? 13.441 0.060 -24.860 1.00 63.62 100 ILE A O 1
ATOM 783 N N . ARG A 1 101 ? 11.312 0.554 -24.396 1.00 61.62 101 ARG A N 1
ATOM 784 C CA . ARG A 1 101 ? 10.787 -0.165 -25.570 1.00 61.62 101 ARG A CA 1
ATOM 785 C C . ARG A 1 101 ? 11.198 0.517 -26.867 1.00 61.62 101 ARG A C 1
ATOM 787 O O . ARG A 1 101 ? 11.613 -0.186 -27.782 1.00 61.62 101 ARG A O 1
ATOM 794 N N . TYR A 1 102 ? 11.100 1.842 -26.948 1.00 58.22 102 TYR A N 1
ATOM 795 C CA . TYR A 1 102 ? 11.583 2.591 -28.107 1.00 58.22 102 TYR A CA 1
ATOM 796 C C . TYR A 1 102 ? 13.074 2.361 -28.314 1.00 58.22 102 TYR A C 1
ATOM 798 O O . TYR A 1 102 ? 13.476 1.983 -29.406 1.00 58.22 102 TYR A O 1
ATOM 806 N N . GLU A 1 103 ? 13.869 2.483 -27.256 1.00 59.25 103 GLU A N 1
ATOM 807 C CA . GLU A 1 103 ? 15.315 2.320 -27.304 1.00 59.25 103 GLU A CA 1
ATOM 808 C C . GLU A 1 103 ? 15.707 0.886 -27.679 1.00 59.25 103 GLU A C 1
ATOM 810 O O . GLU A 1 103 ? 16.568 0.712 -28.530 1.00 59.25 103 GLU A O 1
ATOM 815 N N . MET A 1 104 ? 15.030 -0.153 -27.174 1.00 58.41 104 MET A N 1
ATOM 816 C CA . MET A 1 104 ? 15.236 -1.549 -27.601 1.00 58.41 104 MET A CA 1
ATOM 817 C C . MET A 1 104 ? 14.829 -1.806 -29.061 1.00 58.41 104 MET A C 1
ATOM 819 O O . MET A 1 104 ? 15.483 -2.593 -29.745 1.00 58.41 104 MET A O 1
ATOM 823 N N . VAL A 1 105 ? 13.775 -1.146 -29.555 1.00 65.44 105 VAL A N 1
ATOM 824 C CA . VAL A 1 105 ? 13.337 -1.248 -30.959 1.00 65.44 105 VAL A CA 1
ATOM 825 C C . VAL A 1 105 ? 14.295 -0.501 -31.895 1.00 65.44 105 VAL A C 1
ATOM 827 O O . VAL A 1 105 ? 14.603 -1.009 -32.970 1.00 65.44 105 VAL A O 1
ATOM 830 N N . THR A 1 106 ? 14.814 0.664 -31.495 1.00 62.25 106 THR A N 1
ATOM 831 C CA . THR A 1 106 ? 15.738 1.469 -32.313 1.00 62.25 106 THR A CA 1
ATOM 832 C C . THR A 1 106 ? 17.195 1.015 -32.213 1.00 62.25 106 THR A C 1
ATOM 834 O O . THR A 1 106 ? 17.951 1.225 -33.155 1.00 62.25 106 THR A O 1
ATOM 837 N N . SER A 1 107 ? 17.605 0.388 -31.105 1.00 60.03 107 SER A N 1
ATOM 838 C CA . SER A 1 107 ? 18.981 -0.104 -30.886 1.00 60.03 107 SER A CA 1
ATOM 839 C C . SER A 1 107 ? 19.244 -1.510 -31.433 1.00 60.03 107 SER A C 1
ATOM 841 O O . SER A 1 107 ? 20.369 -1.995 -31.344 1.00 60.03 107 SER A O 1
ATOM 843 N N . GLY A 1 108 ? 18.244 -2.181 -32.017 1.00 53.47 108 GLY A N 1
ATOM 844 C CA . GLY A 1 108 ? 18.459 -3.455 -32.710 1.00 53.47 108 GLY A CA 1
ATOM 845 C C . GLY A 1 108 ? 18.904 -4.615 -31.808 1.00 53.47 108 GLY A C 1
ATOM 846 O O . GLY A 1 108 ? 19.490 -5.577 -32.304 1.00 53.47 108 GLY A O 1
ATOM 847 N N . PHE A 1 109 ? 18.594 -4.591 -30.506 1.00 54.72 109 PHE A N 1
ATOM 848 C CA . PHE A 1 109 ? 18.917 -5.661 -29.541 1.00 54.72 109 PHE A CA 1
ATOM 849 C C . PHE A 1 109 ? 18.069 -6.947 -29.716 1.00 54.72 109 PHE A C 1
ATOM 851 O O . PHE A 1 109 ? 17.782 -7.669 -28.764 1.00 54.72 109 PHE A O 1
ATOM 858 N N . HIS A 1 110 ? 17.684 -7.281 -30.950 1.00 50.22 110 HIS A N 1
ATOM 859 C CA . HIS A 1 110 ? 16.966 -8.511 -31.294 1.00 50.22 110 HIS A CA 1
ATOM 860 C C . HIS A 1 110 ? 17.885 -9.749 -31.407 1.00 50.22 110 HIS A C 1
ATOM 862 O O . HIS A 1 110 ? 17.388 -10.856 -31.567 1.00 50.22 110 HIS A O 1
ATOM 868 N N . GLN A 1 111 ? 19.217 -9.617 -31.318 1.00 49.34 111 GLN A N 1
ATOM 869 C CA . GLN A 1 111 ? 20.127 -10.726 -31.667 1.00 49.34 111 GLN A CA 1
ATOM 870 C C . GLN A 1 111 ? 20.796 -11.479 -30.500 1.00 49.34 111 GLN A C 1
ATOM 872 O O . GLN A 1 111 ? 21.601 -12.365 -30.767 1.00 49.34 111 GLN A O 1
ATOM 877 N N . HIS A 1 112 ? 20.497 -11.191 -29.225 1.00 41.47 112 HIS A N 1
ATOM 878 C CA . HIS A 1 112 ? 21.242 -11.819 -28.111 1.00 41.47 112 HIS A CA 1
ATOM 879 C C . HIS A 1 112 ? 20.426 -12.626 -27.089 1.00 41.47 112 HIS A C 1
ATOM 881 O O . HIS A 1 112 ? 21.011 -13.185 -26.168 1.00 41.47 112 HIS A O 1
ATOM 887 N N . ALA A 1 113 ? 19.105 -12.747 -27.245 1.00 42.84 113 ALA A N 1
ATOM 888 C CA . ALA A 1 113 ? 18.249 -13.405 -26.247 1.00 42.84 113 ALA A CA 1
ATOM 889 C C . ALA A 1 113 ? 17.863 -14.867 -26.569 1.00 42.84 113 ALA A C 1
ATOM 891 O O . ALA A 1 113 ? 17.075 -15.451 -25.834 1.00 42.84 113 ALA A O 1
ATOM 892 N N . THR A 1 114 ? 18.404 -15.482 -27.629 1.00 41.12 114 THR A N 1
ATOM 893 C CA . THR A 1 114 ? 18.063 -16.873 -28.024 1.00 41.12 114 THR A CA 1
ATOM 894 C C . THR A 1 114 ? 19.155 -17.899 -27.705 1.00 41.12 114 THR A C 1
ATOM 896 O O . THR A 1 114 ? 19.124 -19.015 -28.220 1.00 41.12 114 THR A O 1
ATOM 899 N N . ARG A 1 115 ? 20.156 -17.548 -26.892 1.00 33.91 115 ARG A N 1
ATOM 900 C CA . ARG A 1 115 ? 21.208 -18.495 -26.504 1.00 33.91 115 ARG A CA 1
ATOM 901 C C . ARG A 1 115 ? 21.632 -18.309 -25.052 1.00 33.91 115 ARG A C 1
ATOM 903 O O . ARG A 1 115 ? 22.761 -17.907 -24.797 1.00 33.91 115 ARG A O 1
ATOM 910 N N . ILE A 1 116 ? 20.725 -18.631 -24.135 1.00 40.22 116 ILE A N 1
ATOM 911 C CA . ILE A 1 116 ? 21.045 -19.201 -22.819 1.00 40.22 116 ILE A CA 1
ATOM 912 C C . ILE A 1 116 ? 19.892 -20.102 -22.394 1.00 40.22 116 ILE A C 1
ATOM 914 O O . ILE A 1 116 ? 18.734 -19.664 -22.572 1.00 40.22 116 ILE A O 1
#

Foldseek 3Di:
DPPVVVVVVVVVVVVVVVVVVVPPPPPDDDDDDDDDDPDDPLCEVCNPNPPDDDPVVNVVCVVDPDDNDDDADNDDQQRVCCVVVVDRSVVVVSVVVVVVVVCCVVVVVPPPDPDD

Secondary structure (DSSP, 8-state):
--HHHHHHHHHHHHHHHHHHHHTS------------SS--TTSSGGGT--SS--HHHHHHHHHS---S-----SSHHHHHHHHHHSS-GGGTT--HHHHHHHHHHHTTTTSSSS--

pLDDT: mean 73.39, std 12.91, range [33.91, 92.0]

InterPro domains:
  IPR000917 Sulfatase, N-terminal [PF00884] (39-93)
  IPR017850 Alkaline-phosphatase-like, core domain superfamily [G3DSA:3.40.720.10] (38-114)
  IPR017850 Alkaline-phosphatase-like, core domain superfamily [SSF53649] (39-97)
  IPR024607 Sulfatase, conserved site [PS00523] (74-86)
  IPR047115 Arylsulfatase B [PTHR10342] (39-93)

Sequence (116 aa):
MLLIGATSIVLAKFLALENRSWFAPHHIKGSYVFSNLGQGFNDVGYRGGDQIPTPNLDALAYSGVILDNYYVQPLCTPSRSALLTGRYPIRNGNNWIENIRYEMVTSGFHQHATRI

Radius of gyration: 27.83 Å; chains: 1; bounding box: 63×50×74 Å

Organism: NCBI:txid163714